Protein AF-A0A957FZ39-F1 (afdb_monomer_lite)

Foldseek 3Di:
DDDDPDDDDQVVQCVCWNPVNLVVDPNSVVQQVVCVVVVPPDSTDDGPPPPPPDPPCVVVVVVVVVVVVVVVVVD

Radius of gyration: 22.19 Å; chains: 1; bounding box: 56×54×36 Å

Secondary structure (DSSP, 8-state):
-PPPS----HHHHHHHHSHHHHHHSHHHHHHHHHHHHTT-S--SPPP-TTS----TTHHHHHHHHHHHHHHHT--

pLDDT: mean 81.93, std 17.65, range [45.16, 98.25]

Sequence (75 aa):
MVKRTYQPKIRRRVRVHGFRQRMASKGGRSVLKARRARGRDTLTVSMNDHVKKVNWNGAKATAYRSVKKANSNKR

Structure (mmCIF, N/CA/C/O backbone):
data_AF-A0A957FZ39-F1
#
_entry.id   AF-A0A957FZ39-F1
#
loop_
_atom_site.group_PDB
_atom_site.id
_atom_site.type_symbol
_atom_site.label_atom_id
_atom_site.label_alt_id
_atom_site.label_comp_id
_atom_site.label_asym_id
_atom_site.label_entity_id
_atom_site.label_seq_id
_atom_site.pdbx_PDB_ins_code
_atom_site.Cartn_x
_atom_site.Cartn_y
_atom_site.Cartn_z
_atom_site.occupancy
_atom_site.B_iso_or_equiv
_atom_site.auth_seq_id
_atom_site.auth_comp_id
_atom_site.auth_asym_id
_atom_site.auth_atom_id
_atom_site.pdbx_PDB_model_num
ATOM 1 N N . MET A 1 1 ? 12.324 16.807 -25.006 1.00 83.44 1 MET A N 1
ATOM 2 C CA . MET A 1 1 ? 11.127 16.060 -24.537 1.00 83.44 1 MET A CA 1
ATOM 3 C C . MET A 1 1 ? 10.955 16.248 -23.030 1.00 83.44 1 MET A C 1
ATOM 5 O O . MET A 1 1 ? 11.938 16.138 -22.312 1.00 83.44 1 MET A O 1
ATOM 9 N N . VAL A 1 2 ? 9.737 16.515 -22.539 1.00 95.25 2 VAL A N 1
ATOM 10 C CA . VAL A 1 2 ? 9.447 16.693 -21.096 1.00 95.25 2 VAL A CA 1
ATOM 11 C C . VAL A 1 2 ? 9.259 15.359 -20.360 1.00 95.25 2 VAL A C 1
ATOM 13 O O . VAL A 1 2 ? 8.574 14.450 -20.848 1.00 95.25 2 VAL A O 1
ATOM 16 N N . LYS A 1 3 ? 9.856 15.255 -19.164 1.00 93.88 3 LYS A N 1
ATOM 17 C CA . LYS A 1 3 ? 9.795 14.077 -18.286 1.00 93.88 3 LYS A CA 1
ATOM 18 C C . LYS A 1 3 ? 8.371 13.842 -17.783 1.00 93.88 3 LYS A C 1
ATOM 20 O O . LYS A 1 3 ? 7.707 14.762 -17.318 1.00 93.88 3 LYS A O 1
ATOM 25 N N . ARG A 1 4 ? 7.913 12.590 -17.843 1.00 96.25 4 ARG A N 1
ATOM 26 C CA . ARG A 1 4 ? 6.579 12.197 -17.361 1.00 96.25 4 ARG A CA 1
ATOM 27 C C . ARG A 1 4 ? 6.586 11.917 -15.860 1.00 96.25 4 ARG A C 1
ATOM 29 O O . ARG A 1 4 ? 7.598 11.476 -15.315 1.00 96.25 4 ARG A O 1
ATOM 36 N N . THR A 1 5 ? 5.445 12.131 -15.210 1.00 95.69 5 THR A N 1
ATOM 37 C CA . THR A 1 5 ? 5.251 11.942 -13.760 1.00 95.69 5 THR A CA 1
ATOM 38 C C . THR A 1 5 ? 5.449 10.490 -13.335 1.00 95.69 5 THR A C 1
ATOM 40 O O . THR A 1 5 ? 6.082 10.203 -12.315 1.00 95.69 5 THR A O 1
ATOM 43 N N . TYR A 1 6 ? 4.954 9.556 -14.144 1.00 94.56 6 TYR A N 1
ATOM 44 C CA . TYR A 1 6 ? 5.152 8.141 -13.909 1.00 94.56 6 TYR A CA 1
ATOM 45 C C . TYR A 1 6 ? 6.512 7.694 -14.443 1.00 94.56 6 TYR A C 1
ATOM 47 O O . TYR A 1 6 ? 6.722 7.561 -15.644 1.00 94.56 6 TYR A O 1
ATOM 55 N N . GLN A 1 7 ? 7.436 7.460 -13.513 1.00 95.00 7 GLN A N 1
ATOM 56 C CA . GLN A 1 7 ? 8.721 6.815 -13.769 1.00 95.00 7 GLN A CA 1
ATOM 57 C C . GLN A 1 7 ? 8.728 5.466 -13.030 1.00 95.00 7 GLN A C 1
ATOM 59 O O . GLN A 1 7 ? 8.947 5.444 -11.808 1.00 95.00 7 GLN A O 1
ATOM 64 N N . PRO A 1 8 ? 8.411 4.346 -13.712 1.00 92.38 8 PRO A N 1
ATOM 65 C CA . PRO A 1 8 ? 8.193 3.059 -13.063 1.00 92.38 8 PRO A CA 1
ATOM 66 C C . PRO A 1 8 ? 9.471 2.544 -12.400 1.00 92.38 8 PRO A C 1
ATOM 68 O O . PRO A 1 8 ? 10.503 2.358 -13.037 1.00 92.38 8 PRO A O 1
ATOM 71 N N . LYS A 1 9 ? 9.394 2.273 -11.094 1.00 92.31 9 LYS A N 1
ATOM 72 C CA . LYS A 1 9 ? 10.457 1.607 -10.328 1.00 92.31 9 LYS A CA 1
ATOM 73 C C . LYS A 1 9 ? 9.843 0.563 -9.401 1.00 92.31 9 LYS A C 1
ATOM 75 O O . LYS A 1 9 ? 9.202 0.923 -8.412 1.00 92.31 9 LYS A O 1
ATOM 80 N N . ILE A 1 10 ? 10.073 -0.723 -9.690 1.00 90.38 10 ILE A N 1
ATOM 81 C CA . ILE A 1 10 ? 9.449 -1.860 -8.981 1.00 90.38 10 ILE A CA 1
ATOM 82 C C . ILE A 1 10 ? 9.728 -1.792 -7.473 1.00 90.38 10 ILE A C 1
ATOM 84 O O . ILE A 1 10 ? 8.794 -1.788 -6.671 1.00 90.38 10 ILE A O 1
ATOM 88 N N . ARG A 1 11 ? 11.001 -1.627 -7.079 1.00 91.69 11 ARG A N 1
ATOM 89 C CA . ARG A 1 11 ? 11.400 -1.531 -5.661 1.00 91.69 11 ARG A CA 1
ATOM 90 C C . ARG A 1 11 ? 10.671 -0.404 -4.925 1.00 91.69 11 ARG A C 1
ATOM 92 O O . ARG A 1 11 ? 10.194 -0.609 -3.813 1.00 91.69 11 ARG A O 1
ATOM 99 N N . ARG A 1 12 ? 10.556 0.778 -5.546 1.00 93.69 12 ARG A N 1
ATOM 100 C CA . ARG A 1 12 ? 9.854 1.931 -4.955 1.00 93.69 12 ARG A CA 1
ATOM 101 C C . ARG A 1 12 ? 8.363 1.639 -4.812 1.00 93.69 12 ARG A C 1
ATOM 103 O O . ARG A 1 12 ? 7.805 1.879 -3.748 1.00 93.69 12 ARG A O 1
ATOM 110 N N . ARG A 1 13 ? 7.732 1.091 -5.854 1.00 94.44 13 ARG A N 1
ATOM 111 C CA . ARG A 1 13 ? 6.295 0.785 -5.867 1.00 94.44 13 ARG A CA 1
ATOM 112 C C . ARG A 1 13 ? 5.918 -0.193 -4.754 1.00 94.44 13 ARG A C 1
ATOM 114 O O . ARG A 1 13 ? 4.964 0.066 -4.028 1.00 94.44 13 ARG A O 1
ATOM 121 N N . VAL A 1 14 ? 6.693 -1.261 -4.574 1.00 93.25 14 VAL A N 1
ATOM 122 C CA . VAL A 1 14 ? 6.443 -2.256 -3.517 1.00 93.25 14 VAL A CA 1
ATOM 123 C C . VAL A 1 14 ? 6.767 -1.707 -2.132 1.00 93.25 14 VAL A C 1
ATOM 125 O O . VAL A 1 14 ? 6.012 -1.950 -1.196 1.00 93.25 14 VAL A O 1
ATOM 128 N N . ARG A 1 15 ? 7.828 -0.905 -1.987 1.00 93.81 15 ARG A N 1
ATOM 129 C CA . ARG A 1 15 ? 8.133 -0.263 -0.704 1.00 93.81 15 ARG A CA 1
ATOM 130 C C . ARG A 1 15 ? 7.015 0.671 -0.258 1.00 93.81 15 ARG A C 1
ATOM 132 O O . ARG A 1 15 ? 6.654 0.624 0.903 1.00 93.81 15 ARG A O 1
ATOM 139 N N . VAL A 1 16 ? 6.475 1.499 -1.151 1.00 95.62 16 VAL A N 1
ATOM 140 C CA . VAL A 1 16 ? 5.479 2.525 -0.790 1.00 95.62 16 VAL A CA 1
ATOM 141 C C . VAL A 1 16 ? 4.059 1.952 -0.716 1.00 95.62 16 VAL A C 1
ATOM 143 O O . VAL A 1 16 ? 3.291 2.318 0.170 1.00 95.62 16 VAL A O 1
ATOM 146 N N . HIS A 1 17 ? 3.688 1.050 -1.628 1.00 95.88 17 HIS A N 1
ATOM 147 C CA . HIS A 1 17 ? 2.303 0.577 -1.775 1.00 95.88 17 HIS A CA 1
ATOM 148 C C . HIS A 1 17 ? 2.103 -0.913 -1.468 1.00 95.88 1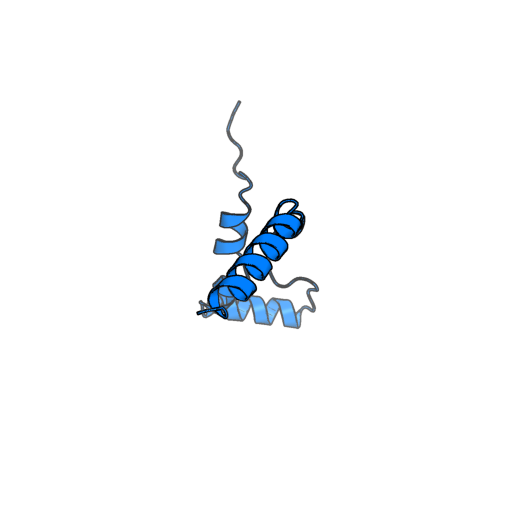7 HIS A C 1
ATOM 150 O O . HIS A 1 17 ? 0.995 -1.424 -1.649 1.00 95.88 17 HIS A O 1
ATOM 156 N N . GLY A 1 18 ? 3.147 -1.614 -1.028 1.00 96.00 18 GLY A N 1
ATOM 157 C CA . GLY A 1 18 ? 3.074 -3.026 -0.670 1.00 96.00 18 GLY A CA 1
ATOM 158 C C . GLY A 1 18 ? 2.354 -3.280 0.655 1.00 96.00 18 GLY A C 1
ATOM 159 O O . GLY A 1 18 ? 2.157 -2.381 1.477 1.00 96.00 18 GLY A O 1
ATOM 160 N N . PHE A 1 19 ? 1.996 -4.544 0.875 1.00 95.94 19 PHE A N 1
ATOM 161 C CA . PHE A 1 19 ? 1.235 -5.000 2.040 1.00 95.94 19 PHE A CA 1
ATOM 162 C C . PHE A 1 19 ? 1.853 -4.590 3.378 1.00 95.94 19 PHE A C 1
ATOM 164 O O . PHE A 1 19 ? 1.169 -4.031 4.235 1.00 95.94 19 PHE A O 1
ATOM 171 N N . ARG A 1 20 ? 3.166 -4.801 3.533 1.00 95.44 20 ARG A N 1
ATOM 172 C CA . ARG A 1 20 ? 3.892 -4.486 4.773 1.00 95.44 20 ARG A CA 1
ATOM 173 C C . ARG A 1 20 ? 3.763 -3.013 5.152 1.00 95.44 20 ARG A C 1
ATOM 175 O O . ARG A 1 20 ? 3.510 -2.718 6.314 1.00 95.44 20 ARG A O 1
ATOM 182 N N . GLN A 1 21 ? 3.864 -2.098 4.182 1.00 96.44 21 GLN A N 1
ATOM 183 C CA . GLN A 1 21 ? 3.702 -0.674 4.481 1.00 96.44 21 GLN A CA 1
ATOM 184 C C . GLN A 1 21 ? 2.262 -0.300 4.831 1.00 96.44 21 GLN A C 1
ATOM 186 O O . GLN A 1 21 ? 2.015 0.518 5.715 1.00 96.44 21 GLN A O 1
ATOM 191 N N . ARG A 1 22 ? 1.279 -0.930 4.179 1.00 97.31 22 ARG A N 1
ATOM 192 C CA . ARG A 1 22 ? -0.125 -0.735 4.560 1.00 97.31 22 ARG A CA 1
ATOM 193 C C . ARG A 1 22 ? -0.382 -1.211 5.992 1.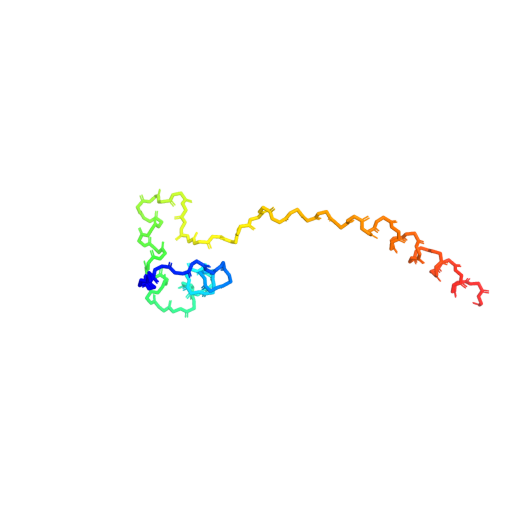00 97.31 22 ARG A C 1
ATOM 195 O O . ARG A 1 22 ? -1.078 -0.527 6.727 1.00 97.31 22 ARG A O 1
ATOM 202 N N . MET A 1 23 ? 0.218 -2.317 6.418 1.00 97.56 23 MET A N 1
ATOM 203 C CA . MET A 1 23 ? 0.056 -2.821 7.786 1.00 97.56 23 MET A CA 1
ATOM 204 C C . MET A 1 23 ? 0.755 -1.967 8.855 1.00 97.56 23 MET A C 1
ATOM 206 O O . MET A 1 23 ? 0.267 -1.915 9.982 1.00 97.56 23 MET A O 1
ATOM 210 N N . ALA A 1 24 ? 1.848 -1.277 8.516 1.00 97.69 24 ALA A N 1
ATOM 211 C CA . ALA A 1 24 ? 2.632 -0.496 9.477 1.00 97.69 24 ALA A CA 1
ATOM 212 C C . ALA A 1 24 ? 1.864 0.698 10.077 1.00 97.69 24 ALA A C 1
ATOM 214 O O . ALA A 1 24 ? 2.037 1.031 11.245 1.00 97.69 24 ALA A O 1
ATOM 215 N N . SER A 1 25 ? 0.985 1.337 9.300 1.00 97.81 25 SER A N 1
ATOM 216 C CA . SER A 1 25 ? 0.218 2.512 9.742 1.00 97.81 25 SER A CA 1
ATOM 217 C C . SER A 1 25 ? -1.225 2.160 10.115 1.00 97.81 25 SER A C 1
ATOM 219 O O . SER A 1 25 ? -1.810 1.197 9.614 1.00 97.81 25 SER A O 1
ATOM 221 N N . LYS A 1 26 ? -1.855 2.956 10.992 1.00 98.06 26 LYS A N 1
ATOM 222 C CA . LYS A 1 26 ? -3.295 2.818 11.296 1.00 98.06 26 LYS A CA 1
ATOM 223 C C . LYS A 1 26 ? -4.151 3.054 10.043 1.00 98.06 26 LYS A C 1
ATOM 225 O O . LYS A 1 26 ? -5.006 2.235 9.724 1.00 98.06 26 LYS A O 1
ATOM 230 N N . GLY A 1 27 ? -3.856 4.114 9.286 1.00 98.06 27 GLY A N 1
ATOM 231 C CA . GLY A 1 27 ? -4.569 4.432 8.043 1.00 98.06 27 GLY A CA 1
ATOM 232 C C . GLY A 1 27 ? -4.422 3.349 6.971 1.00 98.06 27 GLY A C 1
ATOM 233 O O . GLY A 1 27 ? -5.400 2.973 6.326 1.00 98.06 27 GLY A O 1
ATOM 234 N N . GLY A 1 28 ? -3.229 2.771 6.814 1.00 97.62 28 GLY A N 1
ATOM 235 C CA . GLY A 1 28 ? -3.019 1.682 5.862 1.00 97.62 28 GLY A CA 1
ATOM 236 C C . GLY A 1 28 ? -3.797 0.407 6.218 1.00 97.62 28 GLY A C 1
ATOM 237 O O . GLY A 1 28 ? -4.339 -0.240 5.318 1.00 97.62 28 GLY A O 1
ATOM 238 N N . ARG A 1 29 ? -3.942 0.086 7.512 1.00 98.25 29 ARG A N 1
ATOM 239 C CA . ARG A 1 29 ? -4.794 -1.022 7.980 1.00 98.25 29 ARG A CA 1
ATOM 240 C C . ARG A 1 29 ? -6.268 -0.785 7.645 1.00 98.25 29 ARG A C 1
ATOM 242 O O . ARG A 1 29 ? -6.924 -1.707 7.158 1.00 98.25 29 ARG A O 1
ATOM 249 N N . SER A 1 30 ? -6.767 0.443 7.807 1.00 98.19 30 SER A N 1
ATOM 250 C CA . SER A 1 30 ? -8.132 0.813 7.398 1.00 98.19 30 SER A CA 1
ATOM 251 C C . SER A 1 30 ? -8.351 0.649 5.892 1.00 98.19 30 SER A C 1
ATOM 253 O O . SER A 1 30 ? -9.369 0.095 5.479 1.00 98.19 30 SER A O 1
ATOM 255 N N . VAL A 1 31 ? -7.370 1.036 5.066 1.00 97.56 31 VAL A N 1
ATOM 256 C CA . VAL A 1 31 ? -7.423 0.808 3.610 1.00 97.56 31 VAL A CA 1
ATOM 257 C C . VAL A 1 31 ? -7.548 -0.682 3.297 1.00 97.56 31 VAL A C 1
ATOM 259 O O . VAL A 1 31 ? -8.386 -1.068 2.486 1.00 97.56 31 VAL A O 1
ATOM 262 N N . LEU A 1 32 ? -6.758 -1.541 3.947 1.00 97.56 32 LEU A N 1
ATOM 263 C CA . LEU A 1 32 ? -6.856 -2.990 3.743 1.00 97.56 32 LEU A CA 1
ATOM 264 C C . LEU A 1 32 ? -8.218 -3.543 4.175 1.00 97.56 32 LEU A C 1
ATOM 266 O O . LEU A 1 32 ? -8.784 -4.358 3.450 1.00 97.56 32 LEU A O 1
ATOM 270 N N . LYS A 1 33 ? -8.766 -3.085 5.310 1.00 98.00 33 LYS A N 1
ATOM 271 C CA . LYS A 1 33 ? -10.111 -3.473 5.769 1.00 98.00 33 LYS A CA 1
ATOM 272 C C . LYS A 1 33 ? -11.173 -3.115 4.728 1.00 98.00 33 LYS A C 1
ATOM 274 O O . LYS A 1 33 ? -11.942 -3.986 4.337 1.00 98.00 33 LYS A O 1
ATOM 279 N N . ALA A 1 34 ? -11.162 -1.884 4.221 1.00 98.12 34 ALA A N 1
ATOM 280 C CA . ALA A 1 34 ? -12.101 -1.439 3.191 1.00 98.12 34 ALA A CA 1
AT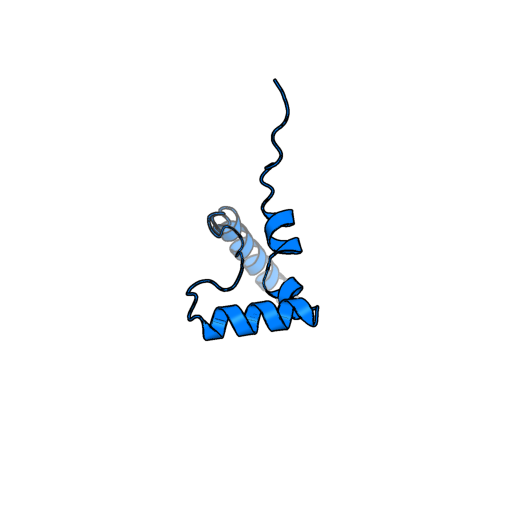OM 281 C C . ALA A 1 34 ? -11.957 -2.237 1.883 1.00 98.12 34 ALA A C 1
ATOM 283 O O . ALA A 1 34 ? -12.951 -2.603 1.258 1.00 98.12 34 ALA A O 1
ATOM 284 N N . ARG A 1 35 ? -10.722 -2.556 1.472 1.00 98.06 35 ARG A N 1
ATOM 285 C CA . ARG A 1 35 ? -10.481 -3.371 0.270 1.00 98.06 35 ARG A CA 1
ATOM 286 C C . ARG A 1 35 ? -10.991 -4.804 0.415 1.00 98.06 35 ARG A C 1
ATOM 288 O O . ARG A 1 35 ? -11.547 -5.318 -0.550 1.00 98.06 35 ARG A O 1
ATOM 295 N N . ARG A 1 36 ? -10.834 -5.414 1.597 1.00 97.56 36 ARG A N 1
ATOM 296 C CA . ARG A 1 36 ? -11.391 -6.741 1.909 1.00 97.56 36 ARG A CA 1
ATOM 297 C C . ARG A 1 36 ? -12.914 -6.721 1.951 1.00 97.56 36 ARG A C 1
ATOM 299 O O . ARG A 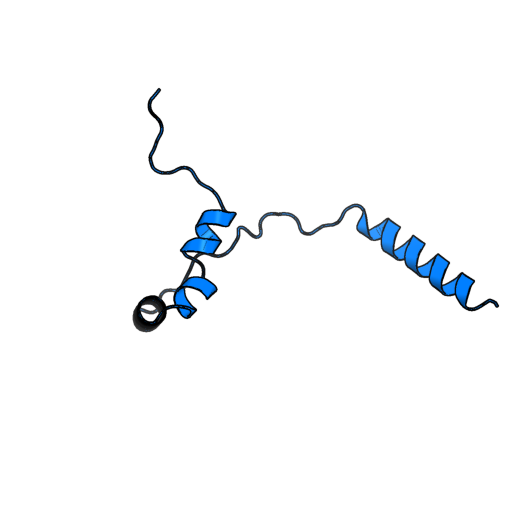1 36 ? -13.525 -7.577 1.336 1.00 97.56 36 ARG A O 1
ATOM 306 N N . ALA A 1 37 ? -13.511 -5.720 2.600 1.00 98.19 37 ALA A N 1
ATOM 307 C CA . ALA A 1 37 ? -14.966 -5.568 2.662 1.00 98.19 37 ALA A CA 1
ATOM 308 C C . ALA A 1 37 ? -15.595 -5.418 1.267 1.00 98.19 37 ALA A C 1
ATOM 310 O O . ALA A 1 37 ? -16.667 -5.945 1.011 1.00 98.19 37 ALA A O 1
ATOM 311 N N . ARG A 1 38 ? -14.896 -4.748 0.341 1.00 97.56 38 ARG A N 1
ATOM 312 C CA . ARG A 1 38 ? -15.316 -4.645 -1.063 1.00 97.56 38 ARG A CA 1
ATOM 313 C C . ARG A 1 38 ? -15.079 -5.927 -1.881 1.00 97.56 38 ARG A C 1
ATOM 315 O O . ARG A 1 38 ? -15.499 -5.969 -3.028 1.00 97.56 38 ARG A O 1
ATOM 322 N N . GLY A 1 39 ? -14.363 -6.920 -1.350 1.00 97.56 39 GLY A N 1
ATOM 323 C CA . GLY A 1 39 ? -14.043 -8.156 -2.071 1.00 97.56 39 GLY A CA 1
ATOM 324 C C . GLY A 1 39 ? -13.033 -7.969 -3.205 1.00 97.56 39 GLY A C 1
ATOM 325 O O . GLY A 1 39 ? -13.163 -8.580 -4.255 1.00 97.56 39 GLY A O 1
ATOM 326 N N . ARG A 1 40 ? -12.041 -7.077 -3.055 1.00 97.38 40 ARG A N 1
ATOM 327 C CA . ARG A 1 40 ? -10.994 -6.919 -4.083 1.00 97.38 40 ARG A CA 1
ATOM 328 C C . ARG A 1 40 ? -10.069 -8.139 -4.094 1.00 97.38 40 ARG A C 1
ATOM 330 O O . ARG A 1 40 ? -9.372 -8.349 -3.103 1.00 97.38 40 ARG A O 1
ATOM 337 N N . ASP A 1 41 ? -9.947 -8.804 -5.241 1.00 95.44 41 ASP A N 1
ATOM 338 C CA . ASP A 1 41 ? -9.033 -9.945 -5.441 1.00 95.44 41 ASP A CA 1
ATOM 339 C C . ASP A 1 41 ? -7.587 -9.617 -5.057 1.00 95.44 41 ASP A C 1
ATOM 341 O O . ASP A 1 41 ? -6.888 -10.385 -4.400 1.00 95.44 41 ASP A O 1
ATOM 345 N N . THR A 1 42 ? -7.131 -8.419 -5.427 1.00 94.81 42 THR A N 1
ATOM 346 C CA . THR A 1 42 ? -5.790 -7.934 -5.099 1.00 94.81 42 THR A CA 1
ATOM 347 C C . THR A 1 42 ? -5.864 -6.805 -4.082 1.00 94.81 42 THR A C 1
ATOM 349 O O . THR A 1 42 ? -6.428 -5.736 -4.325 1.00 94.81 42 THR A O 1
ATOM 352 N N . LEU A 1 43 ? -5.264 -6.996 -2.907 1.00 95.06 43 LEU A N 1
ATOM 353 C CA . LEU A 1 43 ? -5.284 -5.977 -1.851 1.00 95.06 43 LEU A CA 1
ATOM 354 C C . LEU A 1 43 ? -4.165 -4.939 -2.004 1.00 95.06 43 LEU A C 1
ATOM 356 O O . LEU A 1 43 ? -4.382 -3.765 -1.705 1.00 95.06 43 LEU A O 1
ATOM 360 N N . THR A 1 44 ? -2.987 -5.339 -2.485 1.00 95.25 44 THR A N 1
ATOM 361 C CA . THR A 1 44 ? -1.806 -4.471 -2.638 1.00 95.25 44 THR A CA 1
ATOM 362 C C . THR A 1 44 ? -0.936 -4.897 -3.814 1.00 95.25 44 THR A C 1
ATOM 364 O O . THR A 1 44 ? -1.154 -5.948 -4.402 1.00 95.25 44 THR A O 1
ATOM 367 N N . VAL A 1 45 ? 0.087 -4.097 -4.122 1.00 93.44 45 VAL A N 1
ATOM 368 C CA . VAL A 1 45 ? 1.070 -4.405 -5.167 1.00 93.44 45 VAL A CA 1
ATOM 369 C C . VAL A 1 45 ? 2.012 -5.530 -4.711 1.00 93.44 45 VAL A C 1
ATOM 371 O O . VAL A 1 45 ? 2.607 -5.417 -3.636 1.00 93.44 45 VAL A O 1
ATOM 374 N N . SER A 1 46 ? 2.179 -6.573 -5.530 1.00 85.50 46 SER A N 1
ATOM 375 C CA . SER A 1 46 ? 3.236 -7.589 -5.400 1.00 85.50 46 SER A CA 1
ATOM 376 C C . SER A 1 46 ? 4.480 -7.200 -6.215 1.00 85.50 46 SER A C 1
ATOM 378 O O . SER A 1 46 ? 4.422 -6.332 -7.090 1.00 85.50 46 SER A O 1
ATOM 380 N N . MET A 1 47 ? 5.640 -7.790 -5.905 1.00 81.88 47 MET A N 1
ATOM 381 C CA . MET A 1 47 ? 6.789 -7.683 -6.815 1.00 81.88 47 MET A CA 1
ATOM 382 C C . MET A 1 47 ? 6.472 -8.418 -8.118 1.00 81.88 47 MET A C 1
ATOM 384 O O . MET A 1 47 ? 5.692 -9.364 -8.121 1.00 81.88 47 MET A O 1
ATOM 388 N N . ASN A 1 48 ? 7.080 -7.988 -9.226 1.00 75.75 48 ASN A N 1
ATOM 389 C CA . ASN A 1 48 ? 7.004 -8.770 -10.451 1.00 75.75 48 ASN A CA 1
ATOM 390 C C . ASN A 1 48 ? 7.788 -10.070 -10.239 1.00 75.75 48 ASN A C 1
ATOM 392 O O . ASN A 1 48 ? 9.019 -10.050 -10.199 1.00 75.75 48 ASN A O 1
ATOM 396 N N . ASP A 1 49 ? 7.079 -11.190 -10.163 1.00 69.75 49 ASP A N 1
ATOM 397 C CA . ASP A 1 49 ? 7.672 -12.525 -10.031 1.00 69.75 49 ASP A CA 1
ATOM 398 C C . ASP A 1 49 ? 8.272 -13.051 -11.352 1.00 69.75 49 ASP A C 1
ATOM 400 O O . ASP A 1 49 ? 8.736 -14.182 -11.433 1.00 69.75 49 ASP A O 1
ATOM 404 N N . HIS A 1 50 ? 8.333 -12.208 -12.390 1.00 66.69 50 HIS A N 1
ATOM 405 C CA . HIS A 1 50 ? 8.872 -12.550 -13.709 1.00 66.69 50 HIS A CA 1
ATOM 406 C C . HIS A 1 50 ? 10.404 -12.674 -13.770 1.00 66.69 50 HIS A C 1
ATOM 408 O O . HIS A 1 50 ? 10.955 -13.010 -14.819 1.00 66.69 50 HIS A O 1
ATOM 414 N N . VAL A 1 51 ? 11.117 -12.406 -12.670 1.00 64.19 51 VAL A N 1
ATOM 415 C CA . VAL A 1 51 ? 12.548 -12.707 -12.609 1.00 64.19 51 VAL A CA 1
ATOM 416 C C . VAL A 1 51 ? 12.664 -14.205 -12.397 1.00 64.19 51 VAL A C 1
ATOM 418 O O . VAL A 1 51 ? 12.430 -14.701 -11.296 1.00 64.19 51 VAL A O 1
ATOM 421 N N . LYS A 1 52 ? 13.010 -14.916 -13.473 1.00 57.19 52 LYS A N 1
ATOM 422 C CA . LYS A 1 52 ? 13.372 -16.331 -13.459 1.00 57.19 52 LYS A CA 1
ATOM 423 C C . LYS A 1 52 ? 14.264 -16.620 -12.242 1.00 57.19 52 LYS A C 1
ATOM 425 O O . LYS A 1 52 ? 15.451 -16.309 -12.258 1.00 57.19 52 LYS A O 1
ATOM 430 N N . LYS A 1 53 ? 13.714 -17.246 -11.194 1.00 59.81 53 LYS A N 1
ATOM 431 C CA . LYS A 1 53 ? 14.476 -17.741 -10.031 1.00 59.81 53 LYS A CA 1
ATOM 432 C C . LYS A 1 53 ? 15.276 -19.009 -10.372 1.00 59.81 53 LYS A C 1
ATOM 434 O O . LYS A 1 53 ? 15.523 -19.836 -9.505 1.00 59.81 53 LYS A O 1
ATOM 439 N N . VAL A 1 54 ? 15.662 -19.194 -11.635 1.00 63.81 54 VAL A N 1
ATOM 440 C CA . VAL A 1 54 ? 16.604 -20.243 -12.024 1.00 63.81 54 VAL A CA 1
ATOM 441 C C . VAL A 1 54 ? 18.009 -19.698 -11.839 1.00 63.81 54 VAL A C 1
ATOM 443 O O . VAL A 1 54 ? 18.465 -18.823 -12.573 1.00 63.81 54 VAL A O 1
ATOM 446 N N . ASN A 1 55 ? 18.699 -20.221 -10.832 1.00 63.47 55 ASN A N 1
ATOM 447 C CA . ASN A 1 55 ? 20.137 -20.070 -10.738 1.00 63.47 55 ASN A CA 1
ATOM 448 C C . ASN A 1 55 ? 20.776 -21.068 -11.713 1.00 63.47 55 ASN A C 1
ATOM 450 O O . ASN A 1 55 ? 21.004 -22.221 -11.353 1.00 63.47 55 ASN A O 1
ATOM 454 N N . TRP A 1 56 ? 21.072 -20.627 -12.936 1.00 63.53 56 TRP A N 1
ATOM 455 C CA . TRP A 1 56 ? 21.790 -21.421 -13.946 1.00 63.53 56 TRP A CA 1
ATOM 456 C C . TRP A 1 56 ? 23.165 -21.916 -13.451 1.00 63.53 56 TRP A C 1
ATOM 458 O O . TRP A 1 56 ? 23.675 -22.919 -13.940 1.00 63.53 56 TRP A O 1
ATOM 468 N N . ASN A 1 57 ? 23.724 -21.276 -12.416 1.00 63.59 57 ASN A N 1
ATOM 469 C CA . ASN A 1 57 ? 24.982 -21.658 -11.765 1.00 63.59 57 ASN A CA 1
ATOM 470 C C . ASN A 1 57 ? 24.780 -22.534 -10.510 1.00 63.59 57 ASN A C 1
ATOM 472 O O . ASN A 1 57 ? 25.751 -23.021 -9.929 1.00 63.59 57 ASN A O 1
ATOM 476 N N . GLY A 1 58 ? 23.533 -22.752 -10.078 1.00 58.50 58 GLY A N 1
ATOM 477 C CA . GLY A 1 58 ? 23.196 -23.495 -8.862 1.00 58.50 58 GLY A CA 1
ATOM 478 C C . GLY A 1 58 ? 23.580 -24.971 -8.940 1.00 58.50 58 GLY A C 1
ATOM 479 O O . GLY A 1 58 ? 24.041 -25.523 -7.948 1.00 58.50 58 GLY A O 1
ATOM 480 N N . ALA A 1 59 ? 23.500 -25.575 -10.129 1.00 59.84 59 ALA A N 1
ATOM 481 C CA . ALA A 1 59 ? 23.856 -26.978 -10.346 1.00 59.84 59 ALA A CA 1
ATOM 482 C C . ALA A 1 59 ? 25.339 -27.283 -10.038 1.00 59.84 59 ALA A C 1
ATOM 484 O O . ALA A 1 59 ? 25.649 -28.340 -9.491 1.00 59.84 59 ALA A O 1
ATOM 485 N N . LYS A 1 60 ? 26.262 -26.345 -10.310 1.00 56.31 60 LYS A N 1
ATOM 486 C CA . LYS A 1 60 ? 27.700 -26.515 -10.010 1.00 56.31 60 LYS A CA 1
ATOM 487 C C . LYS A 1 60 ? 28.030 -26.273 -8.529 1.00 56.31 60 LYS A C 1
ATOM 489 O O . LYS A 1 60 ? 28.960 -26.877 -7.996 1.00 56.31 60 LYS A O 1
ATOM 494 N N . ALA A 1 61 ? 27.260 -25.421 -7.846 1.00 56.06 61 ALA A N 1
ATOM 495 C CA . ALA A 1 61 ? 27.493 -25.065 -6.445 1.00 56.06 61 ALA A CA 1
ATOM 496 C C . ALA A 1 61 ? 27.117 -26.198 -5.471 1.00 56.06 61 ALA A C 1
ATOM 498 O O . ALA A 1 61 ? 27.822 -26.413 -4.481 1.00 56.06 61 ALA A O 1
ATOM 499 N N . THR A 1 62 ? 26.053 -26.959 -5.757 1.00 59.19 62 THR A N 1
ATOM 500 C CA . THR A 1 62 ? 25.670 -28.144 -4.966 1.00 59.19 62 THR A CA 1
ATOM 501 C C .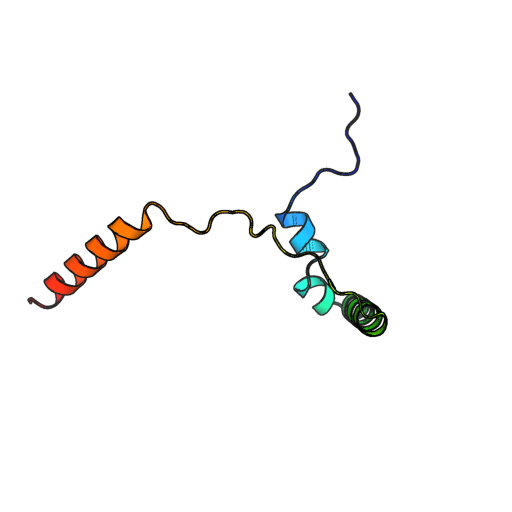 THR A 1 62 ? 26.722 -29.248 -5.072 1.00 59.19 62 THR A C 1
ATOM 503 O O . THR A 1 62 ? 27.098 -29.832 -4.055 1.00 59.19 62 THR A O 1
ATOM 506 N N . ALA A 1 63 ? 27.268 -29.470 -6.274 1.00 57.16 63 ALA A N 1
ATOM 507 C CA . ALA A 1 63 ? 28.328 -30.449 -6.508 1.00 57.16 63 ALA A CA 1
ATOM 508 C C . ALA A 1 63 ? 29.603 -30.104 -5.714 1.00 57.16 63 ALA A C 1
ATO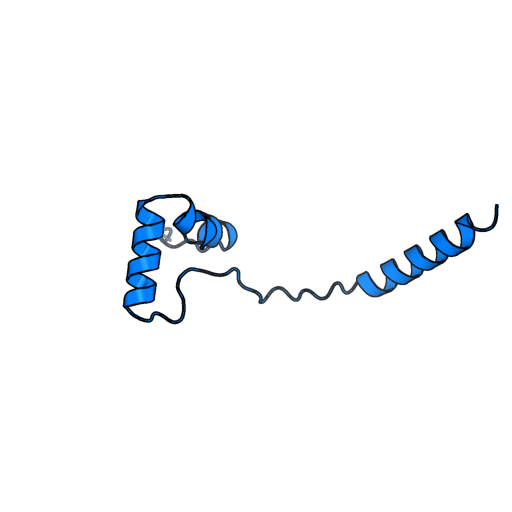M 510 O O . ALA A 1 63 ? 30.074 -30.927 -4.928 1.00 57.16 63 ALA A O 1
ATOM 511 N N . TYR A 1 64 ? 30.094 -28.861 -5.805 1.00 59.31 64 TYR A N 1
ATOM 512 C CA . TYR A 1 64 ? 31.292 -28.413 -5.077 1.00 59.31 64 TYR A CA 1
ATOM 513 C C . TYR A 1 64 ? 31.116 -28.436 -3.544 1.00 59.31 64 TYR A C 1
ATOM 515 O O . TYR A 1 64 ? 32.045 -28.775 -2.805 1.00 59.31 64 TYR A O 1
ATOM 523 N N . ARG A 1 65 ? 29.910 -28.126 -3.044 1.00 57.28 65 ARG A N 1
ATOM 524 C CA . ARG A 1 65 ? 29.595 -28.162 -1.605 1.00 57.28 65 ARG A CA 1
ATOM 525 C C . ARG A 1 65 ? 29.493 -29.595 -1.058 1.00 57.28 65 ARG A C 1
ATOM 527 O O . ARG A 1 65 ? 29.883 -29.811 0.088 1.00 57.28 65 ARG A O 1
ATOM 534 N N . SER A 1 66 ? 29.035 -30.565 -1.856 1.00 57.62 66 SER A N 1
ATOM 535 C CA . SER A 1 66 ? 29.012 -31.985 -1.454 1.00 57.62 66 SER A CA 1
ATOM 536 C C . SER A 1 66 ? 30.423 -32.588 -1.362 1.00 57.62 66 SER A C 1
ATOM 538 O O . SER A 1 66 ? 30.737 -33.259 -0.380 1.00 57.62 66 SER A O 1
ATOM 540 N N . VAL A 1 67 ? 31.313 -32.246 -2.304 1.00 59.59 67 VAL A N 1
ATOM 541 C CA . VAL A 1 67 ? 32.699 -32.743 -2.343 1.00 59.59 67 VAL A CA 1
ATOM 542 C C . VAL A 1 67 ? 33.524 -32.214 -1.162 1.00 59.59 67 VAL A C 1
ATOM 544 O O . VAL A 1 67 ? 34.268 -32.974 -0.545 1.00 59.59 67 VAL A O 1
ATOM 547 N N . LYS A 1 68 ? 33.359 -30.940 -0.767 1.00 58.47 68 LYS A N 1
ATOM 548 C CA . LYS A 1 68 ? 34.069 -30.400 0.411 1.00 58.47 68 LYS A CA 1
ATOM 549 C C . LYS A 1 68 ? 33.612 -31.006 1.743 1.00 58.47 68 LYS A C 1
ATOM 551 O O . LYS A 1 68 ? 34.451 -31.178 2.621 1.00 58.47 68 LYS A O 1
ATOM 556 N N . LYS A 1 69 ? 32.324 -31.346 1.897 1.00 55.94 69 LYS A N 1
ATOM 557 C CA . LYS A 1 69 ? 31.803 -31.990 3.119 1.00 55.94 69 LYS A CA 1
ATOM 558 C C . LYS A 1 69 ? 32.249 -33.453 3.235 1.00 55.94 69 LYS A C 1
ATOM 560 O O . LYS A 1 69 ? 32.526 -33.918 4.333 1.00 55.94 69 LYS A O 1
ATOM 565 N N . ALA A 1 70 ? 32.372 -34.160 2.109 1.00 57.59 70 ALA A N 1
ATOM 566 C CA . ALA A 1 70 ? 32.895 -35.526 2.086 1.00 57.59 70 ALA A CA 1
ATOM 567 C C . ALA A 1 70 ? 34.391 -35.595 2.453 1.00 57.59 70 ALA A C 1
ATOM 569 O O . ALA A 1 70 ? 34.823 -36.560 3.075 1.00 57.59 70 ALA A O 1
ATOM 570 N N . ASN A 1 71 ? 35.176 -34.564 2.117 1.00 57.84 71 ASN A N 1
ATOM 571 C CA . ASN A 1 71 ? 36.620 -34.553 2.374 1.00 57.84 71 ASN A CA 1
ATOM 572 C C . ASN A 1 71 ? 37.009 -33.991 3.759 1.00 57.84 71 ASN A C 1
ATOM 574 O O . ASN A 1 71 ? 38.127 -34.212 4.211 1.00 57.84 71 ASN A O 1
ATOM 578 N N . SER A 1 72 ? 36.107 -33.285 4.456 1.00 55.78 72 SER A N 1
ATOM 579 C CA . SER A 1 72 ? 36.345 -32.818 5.834 1.00 55.78 72 SER A CA 1
ATOM 580 C C . SER A 1 72 ? 36.109 -33.895 6.897 1.00 55.78 72 SER A C 1
ATOM 582 O O . SER A 1 72 ? 36.622 -33.760 7.996 1.00 55.78 72 SER A O 1
ATOM 584 N N . ASN A 1 73 ? 35.364 -34.957 6.570 1.00 59.53 73 ASN A N 1
ATOM 585 C CA . ASN A 1 73 ? 35.115 -36.114 7.445 1.00 59.53 73 ASN A CA 1
ATOM 586 C C . ASN A 1 73 ? 36.188 -37.216 7.312 1.00 59.53 73 ASN A C 1
ATOM 588 O O . ASN A 1 73 ? 35.973 -38.345 7.741 1.00 59.53 73 ASN A O 1
ATOM 592 N N . LYS A 1 74 ? 37.318 -36.905 6.664 1.00 54.69 74 LYS A N 1
ATOM 593 C CA . LYS A 1 74 ? 38.437 -37.823 6.395 1.00 54.69 74 LYS A CA 1
ATOM 594 C C . LYS A 1 74 ? 39.706 -37.451 7.178 1.00 54.69 74 LYS A C 1
ATOM 596 O O . LYS A 1 74 ? 40.814 -37.743 6.731 1.00 54.69 74 LYS A O 1
ATOM 601 N N . ARG A 1 75 ? 39.530 -36.760 8.305 1.00 45.16 75 ARG A N 1
ATOM 602 C CA . ARG A 1 75 ? 40.545 -36.471 9.319 1.00 45.16 75 ARG A CA 1
ATOM 603 C C . ARG A 1 75 ? 40.010 -36.893 10.672 1.00 45.16 75 ARG A C 1
ATOM 605 O O . ARG A 1 75 ? 38.811 -36.620 10.900 1.00 45.16 75 ARG A O 1
#